Protein AF-A0A7S1CP92-F1 (afdb_monomer)

Structure (mmCIF, N/CA/C/O backbone):
data_AF-A0A7S1CP92-F1
#
_entry.id   AF-A0A7S1CP92-F1
#
loop_
_atom_site.group_PDB
_atom_site.id
_atom_site.type_symbol
_atom_site.label_atom_id
_atom_site.label_alt_id
_atom_site.label_comp_id
_atom_site.label_asym_id
_atom_site.label_entity_id
_atom_site.label_seq_id
_atom_site.pdbx_PDB_ins_code
_atom_site.Cartn_x
_atom_site.Cartn_y
_atom_site.Cartn_z
_atom_site.occupancy
_atom_site.B_iso_or_equiv
_atom_site.auth_seq_id
_atom_site.auth_comp_id
_atom_site.auth_asym_id
_atom_site.auth_atom_id
_atom_site.pdbx_PDB_model_num
ATOM 1 N N . ALA A 1 1 ? -11.539 12.201 -26.832 1.00 38.88 1 ALA A N 1
ATOM 2 C CA . ALA A 1 1 ? -12.057 11.119 -25.974 1.00 38.88 1 ALA A CA 1
ATOM 3 C C . ALA A 1 1 ? -11.410 11.239 -24.599 1.00 38.88 1 ALA A C 1
ATOM 5 O O . ALA A 1 1 ? -10.200 11.079 -24.499 1.00 38.88 1 ALA A O 1
ATOM 6 N N . PHE A 1 2 ? -12.178 11.586 -23.563 1.00 37.25 2 PHE A N 1
ATOM 7 C CA . PHE A 1 2 ? -11.724 11.434 -22.179 1.00 37.25 2 PHE A CA 1
ATOM 8 C C . PHE A 1 2 ? -11.772 9.938 -21.854 1.00 37.25 2 PHE A C 1
ATOM 10 O O . PHE A 1 2 ? -12.830 9.402 -21.538 1.00 37.25 2 PHE A O 1
ATOM 17 N N . TYR A 1 3 ? -10.645 9.243 -22.007 1.00 45.91 3 TYR A N 1
ATOM 18 C CA . TYR A 1 3 ? -10.488 7.898 -21.464 1.00 45.91 3 TYR A CA 1
ATOM 19 C C . TYR A 1 3 ? -10.480 8.035 -19.941 1.00 45.91 3 TYR A C 1
ATOM 21 O O . TYR A 1 3 ? -9.495 8.512 -19.376 1.00 45.91 3 TYR A O 1
ATOM 29 N N . GLY A 1 4 ? -11.596 7.690 -19.294 1.00 44.81 4 GLY A N 1
ATOM 30 C CA . GLY A 1 4 ? -11.691 7.608 -17.839 1.00 44.81 4 GLY A CA 1
ATOM 31 C C . GLY A 1 4 ? -10.529 6.771 -17.317 1.00 44.81 4 GLY A C 1
ATOM 32 O O . GLY A 1 4 ? -10.425 5.586 -17.624 1.00 44.81 4 GLY A O 1
ATOM 33 N N . GLY A 1 5 ? -9.591 7.422 -16.632 1.00 55.03 5 GLY A N 1
ATOM 34 C CA . GLY A 1 5 ? -8.370 6.785 -16.171 1.00 55.03 5 GLY A CA 1
ATOM 35 C C . GLY A 1 5 ? -8.708 5.767 -15.093 1.00 55.03 5 GLY A C 1
ATOM 36 O O . GLY A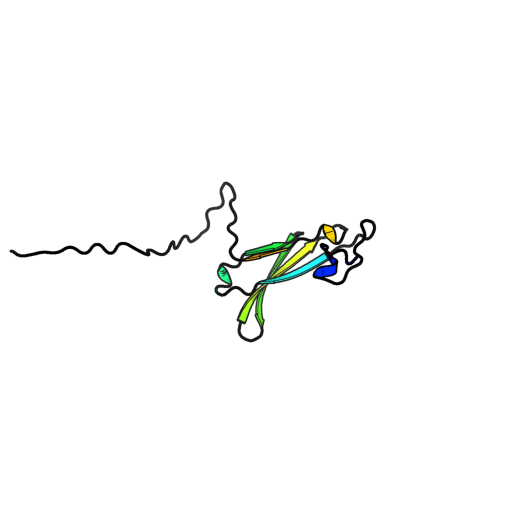 1 5 ? -9.017 6.145 -13.973 1.00 55.03 5 GLY A O 1
ATOM 37 N N . CYS A 1 6 ? -8.635 4.484 -15.420 1.00 63.34 6 CYS A N 1
ATOM 38 C CA . CYS A 1 6 ? -8.456 3.429 -14.434 1.00 63.34 6 CYS A CA 1
ATOM 39 C C . CYS A 1 6 ? -6.977 3.048 -14.484 1.00 63.34 6 CYS A C 1
ATOM 41 O O . CYS A 1 6 ? -6.476 2.661 -15.537 1.00 63.34 6 CYS A O 1
ATOM 43 N N . GLY A 1 7 ? -6.255 3.241 -13.383 1.00 82.69 7 GLY A N 1
ATOM 44 C CA . GLY A 1 7 ? -4.819 2.977 -13.326 1.00 82.69 7 GLY A CA 1
ATOM 45 C C . GLY A 1 7 ? -4.154 3.621 -12.112 1.00 82.69 7 GLY A C 1
ATOM 46 O O . GLY A 1 7 ? -4.746 4.507 -11.488 1.00 82.69 7 GLY A O 1
ATOM 47 N N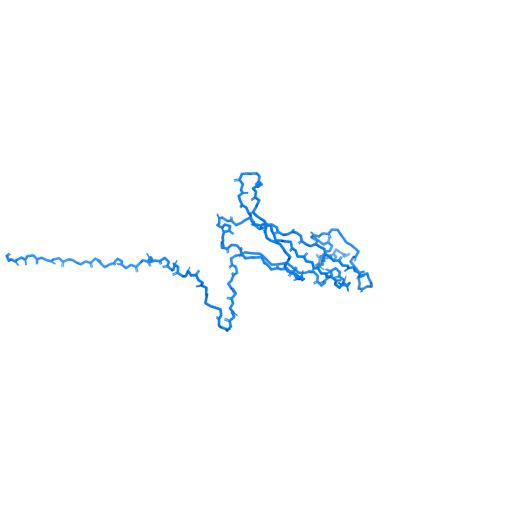 . PRO A 1 8 ? -2.932 3.203 -11.762 1.00 88.81 8 PRO A N 1
ATOM 48 C CA . PRO A 1 8 ? -2.215 3.675 -10.575 1.00 88.81 8 PRO A CA 1
ATOM 49 C C . PRO A 1 8 ? -2.084 5.203 -10.514 1.00 88.81 8 PRO A C 1
ATOM 51 O O . PRO A 1 8 ? -2.296 5.802 -9.459 1.00 88.81 8 PRO A O 1
ATOM 54 N N . ARG A 1 9 ? -1.904 5.856 -11.673 1.00 90.69 9 ARG A N 1
ATOM 55 C CA . ARG A 1 9 ? -1.802 7.324 -11.786 1.00 90.69 9 ARG A CA 1
ATOM 56 C C . ARG A 1 9 ? -3.014 8.106 -11.272 1.00 90.69 9 ARG A C 1
ATOM 58 O O . ARG A 1 9 ? -2.945 9.323 -11.142 1.00 90.69 9 ARG A O 1
ATOM 65 N N . THR A 1 10 ? -4.143 7.436 -11.050 1.00 90.50 10 THR A N 1
ATOM 66 C CA . THR A 1 10 ? -5.380 8.075 -10.570 1.00 90.50 10 THR A CA 1
ATOM 67 C C . THR A 1 10 ? -5.414 8.254 -9.060 1.00 90.50 10 THR A C 1
ATOM 69 O O . THR A 1 10 ? -6.188 9.072 -8.571 1.00 90.50 10 THR A O 1
ATOM 72 N N . TRP A 1 11 ? -4.570 7.525 -8.328 1.00 89.50 11 TRP A N 1
ATOM 73 C CA . TRP A 1 11 ? -4.553 7.545 -6.867 1.00 89.50 11 TRP A CA 1
ATOM 74 C C . TRP A 1 11 ? -3.154 7.741 -6.266 1.00 89.50 11 TRP A C 1
ATOM 76 O O . TRP A 1 11 ? -3.057 8.019 -5.072 1.00 89.50 11 TRP A O 1
ATOM 86 N N . PHE A 1 12 ? -2.085 7.707 -7.073 1.00 90.81 12 PHE A N 1
ATOM 87 C CA . PHE A 1 12 ? -0.778 8.266 -6.712 1.00 90.81 12 PHE A CA 1
ATOM 88 C C . PHE A 1 12 ? 0.021 8.726 -7.949 1.00 90.81 12 PHE A C 1
ATOM 90 O O . PHE A 1 12 ? -0.108 8.132 -9.019 1.00 90.81 12 PHE A O 1
ATOM 97 N N . PRO A 1 13 ? 0.861 9.773 -7.847 1.00 91.75 13 PRO A N 1
ATOM 98 C CA . PRO A 1 13 ? 1.729 10.188 -8.948 1.00 91.75 13 PRO A CA 1
ATOM 99 C C . PRO A 1 13 ? 2.784 9.119 -9.260 1.00 91.75 13 PRO A C 1
ATOM 101 O O . PRO A 1 13 ? 3.570 8.748 -8.388 1.00 91.75 13 PRO A O 1
ATOM 104 N N . CYS A 1 14 ? 2.833 8.637 -10.503 1.00 92.31 14 CYS A N 1
ATOM 105 C CA . CYS A 1 14 ? 3.805 7.630 -10.932 1.00 92.31 14 CYS A CA 1
ATOM 106 C C . CYS A 1 14 ? 4.034 7.631 -12.449 1.00 92.31 14 CYS A C 1
ATOM 108 O O . CYS A 1 14 ? 3.221 8.144 -13.221 1.00 92.31 14 CYS A O 1
ATOM 110 N N . VAL A 1 15 ? 5.114 6.975 -12.884 1.00 92.31 15 VAL A N 1
ATOM 111 C CA . VAL A 1 15 ? 5.331 6.629 -14.297 1.00 92.31 15 VAL A CA 1
ATOM 112 C C . VAL A 1 15 ? 4.513 5.378 -14.626 1.00 92.31 15 VAL A C 1
ATOM 114 O O . VAL A 1 15 ? 4.953 4.250 -14.422 1.00 92.31 15 VAL A O 1
ATOM 117 N N . ASP A 1 16 ? 3.292 5.589 -15.112 1.00 89.50 16 ASP A N 1
ATOM 118 C CA . ASP A 1 16 ? 2.323 4.530 -15.413 1.00 89.50 16 ASP A CA 1
ATOM 119 C C . ASP A 1 16 ? 2.546 3.937 -16.814 1.00 89.50 16 ASP A C 1
ATOM 121 O O . ASP A 1 16 ? 1.842 4.246 -17.777 1.00 89.50 16 ASP A O 1
ATOM 125 N N . THR A 1 17 ? 3.602 3.132 -16.940 1.00 89.06 17 THR A N 1
ATOM 126 C CA . THR A 1 17 ? 3.937 2.394 -18.166 1.00 89.06 17 THR A CA 1
ATOM 127 C C . THR A 1 17 ? 4.303 0.951 -17.823 1.00 89.06 17 THR A C 1
ATOM 129 O O . THR A 1 17 ? 4.781 0.672 -16.726 1.00 89.06 17 THR A O 1
ATOM 132 N N . LEU A 1 18 ? 4.137 0.021 -18.769 1.00 88.50 18 LEU A N 1
ATOM 133 C CA . LEU A 1 18 ? 4.504 -1.388 -18.554 1.00 88.50 18 LEU A CA 1
ATOM 134 C C . LEU A 1 18 ? 6.027 -1.607 -18.421 1.00 88.50 18 LEU A C 1
ATOM 136 O O . LEU A 1 18 ? 6.457 -2.615 -17.855 1.00 88.50 18 LEU A O 1
ATOM 140 N N . ALA A 1 19 ? 6.831 -0.683 -18.959 1.00 92.56 19 ALA A N 1
ATOM 141 C CA . ALA A 1 19 ? 8.291 -0.763 -18.981 1.00 92.56 19 ALA A CA 1
ATOM 142 C C . ALA A 1 19 ? 8.941 -0.204 -17.706 1.00 92.56 19 ALA A C 1
ATOM 144 O O . ALA A 1 19 ? 9.977 -0.710 -17.279 1.00 92.56 19 ALA A O 1
ATOM 145 N N . ALA A 1 20 ? 8.337 0.813 -17.086 1.00 93.12 20 ALA A N 1
ATOM 146 C CA . ALA A 1 20 ? 8.841 1.377 -15.841 1.00 93.12 20 ALA A CA 1
ATOM 147 C C . ALA A 1 20 ? 8.630 0.385 -14.689 1.00 93.12 20 ALA A C 1
ATOM 149 O O . ALA A 1 20 ? 7.500 0.001 -14.381 1.00 93.12 20 ALA A O 1
ATOM 150 N N . ARG A 1 21 ? 9.730 -0.031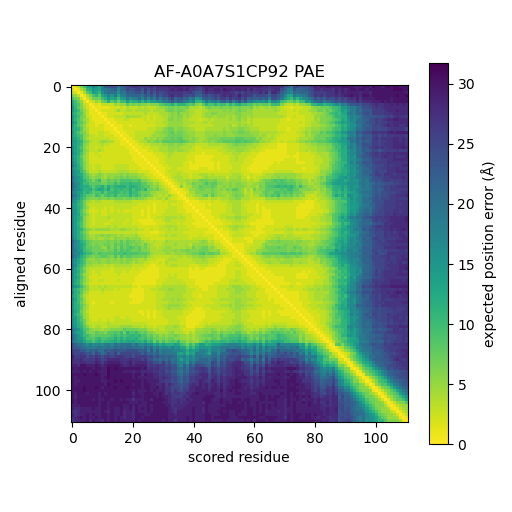 -14.053 1.00 96.94 21 ARG A N 1
ATOM 151 C CA . ARG A 1 21 ? 9.717 -0.912 -12.883 1.00 96.94 21 ARG A CA 1
ATOM 152 C C . ARG A 1 21 ? 10.564 -0.316 -11.771 1.00 96.94 21 ARG A C 1
ATOM 154 O O . ARG A 1 21 ? 11.685 0.117 -12.023 1.00 96.94 21 ARG A O 1
ATOM 161 N N . CYS A 1 22 ? 10.046 -0.328 -10.554 1.00 96.38 22 CYS A N 1
ATOM 162 C CA . CYS A 1 22 ? 10.766 0.097 -9.362 1.00 96.38 22 CYS A CA 1
ATOM 163 C C . CYS A 1 22 ? 10.292 -0.695 -8.144 1.00 96.38 22 CYS A C 1
ATOM 165 O O . CYS A 1 22 ? 9.296 -1.417 -8.192 1.00 96.38 22 CYS A O 1
ATOM 167 N N . THR A 1 23 ? 11.045 -0.594 -7.059 1.00 97.56 23 THR A N 1
ATOM 168 C CA . THR A 1 23 ? 10.588 -1.047 -5.749 1.00 97.56 23 THR A CA 1
ATOM 169 C C . THR A 1 23 ? 9.613 -0.024 -5.172 1.00 97.56 23 THR A C 1
ATOM 171 O O . THR A 1 23 ? 9.590 1.140 -5.589 1.00 97.56 23 THR A O 1
ATOM 174 N N . PHE A 1 24 ? 8.787 -0.457 -4.224 1.00 97.31 24 PHE A N 1
ATOM 175 C CA . PHE A 1 24 ? 7.823 0.414 -3.557 1.00 97.31 24 PHE A CA 1
ATOM 176 C C . PHE A 1 24 ? 7.894 0.219 -2.052 1.00 97.31 24 PHE A C 1
ATOM 178 O O . PHE A 1 24 ? 8.015 -0.903 -1.565 1.00 97.31 24 PHE A O 1
ATOM 185 N N . GLN A 1 25 ? 7.746 1.322 -1.331 1.00 97.62 25 GLN A N 1
ATOM 186 C CA . GLN A 1 25 ? 7.455 1.318 0.091 1.00 97.62 25 GLN A CA 1
ATOM 187 C C . GLN A 1 25 ? 6.078 1.948 0.275 1.00 97.62 25 GLN A C 1
ATOM 189 O O . GLN A 1 25 ? 5.843 3.081 -0.152 1.00 97.62 25 GLN A O 1
ATOM 194 N N . LEU A 1 26 ? 5.153 1.193 0.858 1.00 97.00 26 LEU A N 1
ATOM 195 C CA . LEU A 1 26 ? 3.764 1.596 1.032 1.00 97.00 26 LEU A CA 1
ATOM 196 C C . LEU A 1 26 ? 3.503 1.824 2.515 1.00 97.00 26 LEU A C 1
ATOM 198 O O . LEU A 1 26 ? 3.634 0.904 3.312 1.00 97.00 26 LEU A O 1
ATOM 202 N N . SER A 1 27 ? 3.079 3.029 2.881 1.00 96.12 27 SER A N 1
ATOM 203 C CA . SER A 1 27 ? 2.597 3.328 4.230 1.00 96.12 27 SER A CA 1
ATOM 204 C C . SER A 1 27 ? 1.099 3.574 4.175 1.00 96.12 27 SER A C 1
ATOM 206 O O . SER A 1 27 ? 0.646 4.567 3.604 1.00 96.12 27 SER A O 1
ATOM 208 N N . VAL A 1 28 ? 0.322 2.667 4.764 1.00 94.12 28 VAL A N 1
ATOM 209 C CA . VAL A 1 28 ? -1.141 2.680 4.679 1.00 94.12 28 VAL A CA 1
ATOM 210 C C . VAL A 1 28 ? -1.746 2.866 6.065 1.00 94.12 28 VAL A C 1
ATOM 212 O O . VAL A 1 28 ? -1.617 2.008 6.938 1.00 94.12 28 VAL A O 1
ATOM 215 N N . SER A 1 29 ? -2.445 3.985 6.252 1.00 92.00 29 SER A N 1
ATOM 216 C CA . SER A 1 29 ? -3.230 4.271 7.456 1.00 92.00 29 SER A CA 1
ATOM 217 C C . SER A 1 29 ? -4.716 4.178 7.140 1.00 92.00 29 SER A C 1
ATOM 219 O O . SER A 1 29 ? -5.231 4.948 6.328 1.00 92.00 29 SER A O 1
ATOM 221 N N . ALA A 1 30 ? -5.417 3.263 7.805 1.00 87.12 30 ALA A N 1
ATOM 222 C CA . ALA A 1 30 ? -6.860 3.115 7.664 1.00 87.12 30 ALA A CA 1
ATOM 223 C C . ALA A 1 30 ? -7.579 3.670 8.902 1.00 87.12 30 ALA A C 1
ATOM 225 O O . ALA A 1 30 ? -7.336 3.238 10.029 1.00 87.12 30 ALA A O 1
ATOM 226 N N . TYR A 1 31 ? -8.466 4.644 8.684 1.00 83.88 31 TYR A N 1
ATOM 227 C CA . TYR A 1 31 ? -9.246 5.292 9.738 1.00 83.88 31 TYR A CA 1
ATOM 228 C C . TYR A 1 31 ? -10.653 4.690 9.768 1.00 83.88 31 TYR A C 1
ATOM 230 O O . TYR A 1 31 ? -11.567 5.188 9.111 1.00 83.88 31 TYR A O 1
ATOM 238 N N . CYS A 1 32 ? -10.812 3.602 10.514 1.00 77.19 32 CYS A N 1
ATOM 239 C CA . CYS A 1 32 ? -12.114 3.004 10.799 1.00 77.19 32 CYS A CA 1
ATOM 240 C C . CYS A 1 32 ? -12.728 3.619 12.073 1.00 77.19 32 CYS A C 1
ATOM 242 O O . CYS A 1 32 ? -12.007 4.151 12.917 1.00 77.19 32 CYS A O 1
ATOM 244 N N . SER A 1 33 ? -14.057 3.543 12.224 1.00 79.69 33 SER A N 1
ATOM 245 C CA . SER A 1 33 ? -14.744 3.915 13.475 1.00 79.69 33 SER A CA 1
ATOM 246 C C . SER A 1 33 ? -14.232 3.097 14.660 1.00 79.69 33 SER A C 1
ATOM 248 O O . SER A 1 33 ? -14.047 3.638 15.745 1.00 79.69 33 SER A O 1
ATOM 250 N N . ASP A 1 34 ? -13.946 1.821 14.409 1.00 80.69 34 ASP A N 1
ATOM 251 C CA . ASP A 1 34 ? -13.238 0.939 15.320 1.00 80.69 34 ASP A CA 1
ATOM 252 C C . ASP A 1 34 ? -11.940 0.459 14.656 1.00 80.69 34 ASP A C 1
ATOM 254 O O . ASP A 1 34 ? -11.936 -0.393 13.761 1.00 80.69 34 ASP A O 1
ATOM 258 N N . TYR A 1 35 ? -10.830 1.103 15.021 1.00 76.25 35 TYR A N 1
ATOM 259 C CA . TYR A 1 35 ? -9.543 0.908 14.355 1.00 76.25 35 TYR A CA 1
ATOM 260 C C . TYR A 1 35 ? -8.950 -0.487 14.609 1.00 76.25 35 TYR A C 1
ATOM 262 O O . TYR A 1 35 ? -8.107 -0.927 13.828 1.00 76.25 35 TYR A O 1
ATOM 270 N N . GLU A 1 36 ? -9.392 -1.200 15.653 1.00 78.06 36 GLU A N 1
ATOM 271 C CA . GLU A 1 36 ? -8.915 -2.553 15.969 1.00 78.06 36 GLU A CA 1
ATOM 272 C C . GLU A 1 36 ? -9.446 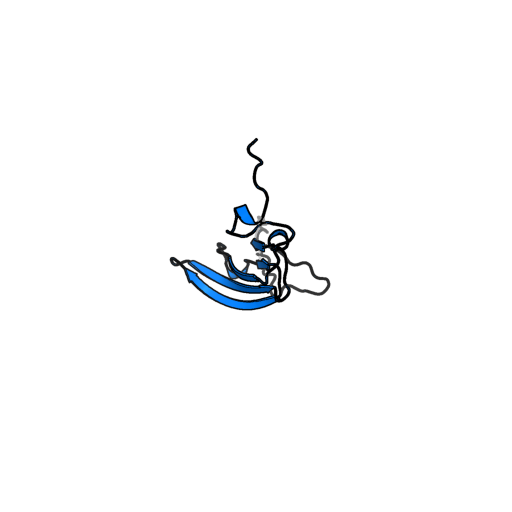-3.607 14.993 1.00 78.06 36 GLU A C 1
ATOM 274 O O . GLU A 1 36 ? -8.781 -4.613 14.747 1.00 78.06 36 GLU A O 1
ATOM 279 N N . TYR A 1 37 ? -10.610 -3.356 14.389 1.00 79.25 37 TYR A N 1
ATOM 280 C CA . TYR A 1 37 ? -11.239 -4.258 13.418 1.00 79.25 37 TYR A CA 1
ATOM 281 C C . TYR A 1 37 ? -10.955 -3.867 11.963 1.00 79.25 37 TYR A C 1
ATOM 283 O O . TYR A 1 37 ? -11.454 -4.505 11.033 1.00 79.25 37 TYR A O 1
ATOM 291 N N . CYS A 1 38 ? -10.148 -2.828 11.759 1.00 85.25 38 CYS A N 1
ATOM 292 C CA . CYS A 1 38 ? -9.719 -2.373 10.447 1.00 85.25 38 CYS A CA 1
ATOM 293 C C . CYS A 1 38 ? -8.563 -3.260 9.966 1.00 85.25 38 CYS A C 1
ATOM 295 O O . CYS A 1 38 ? -7.460 -3.211 10.506 1.00 85.25 38 CYS A O 1
ATOM 297 N N . THR A 1 39 ? -8.810 -4.077 8.947 1.00 88.81 39 THR A N 1
ATOM 298 C CA . THR A 1 39 ? -7.772 -4.883 8.299 1.00 88.81 39 THR A CA 1
ATOM 299 C C . THR A 1 39 ? -7.204 -4.111 7.120 1.00 88.81 39 THR A C 1
ATOM 301 O O . THR A 1 39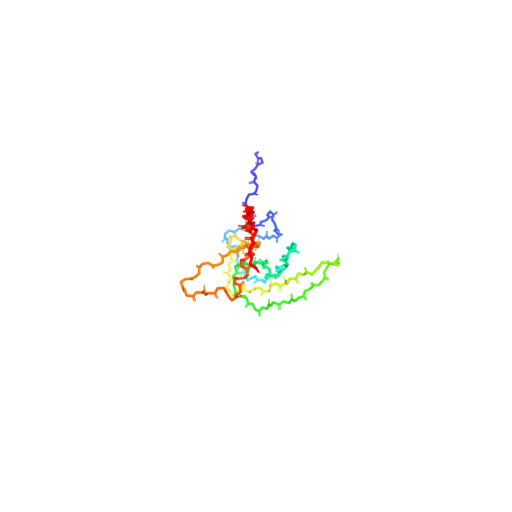 ? -7.961 -3.530 6.341 1.00 88.81 39 THR A O 1
ATOM 304 N N . VAL A 1 40 ? -5.879 -4.126 6.980 1.00 92.12 40 VAL A N 1
ATOM 305 C CA . VAL A 1 40 ? -5.157 -3.541 5.849 1.00 92.12 40 VAL A CA 1
ATOM 306 C C . VAL A 1 40 ? -4.336 -4.632 5.176 1.00 92.12 40 VAL A C 1
ATOM 308 O O . VAL A 1 40 ? -3.591 -5.349 5.838 1.00 92.12 40 VAL A O 1
ATOM 311 N N . ALA A 1 41 ? -4.466 -4.737 3.860 1.00 92.94 41 ALA A N 1
ATOM 312 C CA . ALA A 1 41 ? -3.645 -5.582 3.009 1.00 92.94 41 ALA A CA 1
ATOM 313 C C . ALA A 1 41 ? -3.107 -4.736 1.854 1.00 92.94 41 ALA A C 1
ATOM 315 O O . ALA A 1 41 ? -3.832 -3.922 1.282 1.00 92.9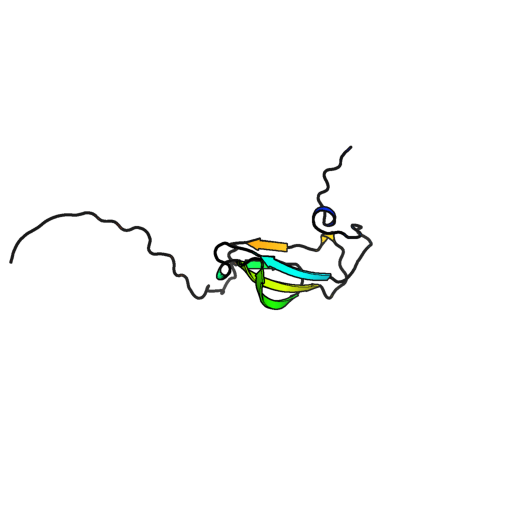4 41 ALA A O 1
ATOM 316 N N . ALA A 1 42 ? -1.843 -4.923 1.504 1.00 95.69 42 ALA A N 1
ATOM 317 C CA . ALA A 1 42 ? -1.224 -4.255 0.371 1.00 95.69 42 ALA A CA 1
ATOM 318 C C . ALA A 1 42 ? -0.232 -5.195 -0.316 1.00 95.69 42 ALA A C 1
ATOM 320 O O . ALA A 1 42 ? 0.161 -6.211 0.258 1.00 95.69 42 ALA A O 1
ATOM 321 N N . SER A 1 43 ? 0.159 -4.863 -1.546 1.00 96.44 43 SER A N 1
ATOM 322 C CA . SER A 1 43 ? 1.244 -5.560 -2.238 1.00 96.44 43 SER A CA 1
ATOM 323 C C . SER A 1 43 ? 2.554 -5.452 -1.446 1.00 96.44 43 SER A C 1
ATOM 325 O O . SER A 1 43 ? 2.933 -4.359 -1.025 1.00 96.44 43 SER A O 1
ATOM 327 N N . GLY A 1 44 ? 3.274 -6.568 -1.324 1.00 96.75 44 GLY A N 1
ATOM 328 C CA . GLY A 1 44 ? 4.565 -6.642 -0.637 1.00 96.75 44 GLY A CA 1
ATOM 329 C C . GLY A 1 44 ? 4.484 -7.267 0.752 1.00 96.75 44 GLY A C 1
ATOM 330 O O . GLY A 1 44 ? 3.435 -7.751 1.179 1.00 96.75 44 GLY A O 1
ATOM 331 N N . ASP A 1 45 ? 5.617 -7.250 1.444 1.00 97.19 45 ASP A N 1
ATOM 332 C CA . ASP A 1 45 ? 5.762 -7.822 2.778 1.00 97.19 45 ASP A CA 1
ATOM 333 C C . ASP A 1 45 ? 5.463 -6.768 3.842 1.00 97.19 45 ASP A C 1
ATOM 335 O O . ASP A 1 45 ? 5.914 -5.627 3.743 1.00 97.19 45 ASP A O 1
ATOM 339 N N . LEU A 1 46 ? 4.695 -7.143 4.867 1.00 96.69 46 LEU 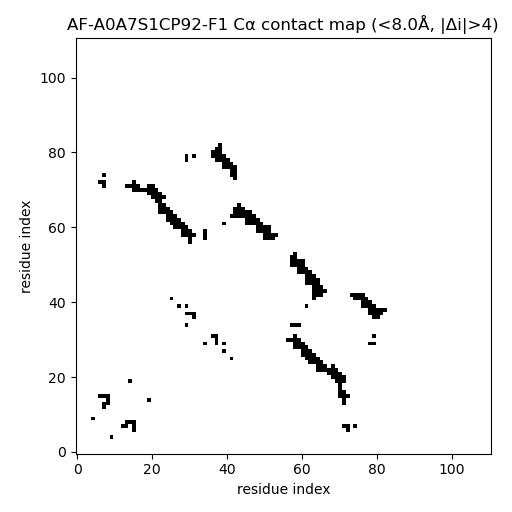A N 1
ATOM 340 C CA . LEU A 1 46 ? 4.436 -6.281 6.018 1.00 96.69 46 LEU A CA 1
ATOM 341 C C . LEU A 1 46 ? 5.690 -6.215 6.895 1.00 96.69 46 LEU A C 1
ATOM 343 O O . LEU A 1 46 ? 6.062 -7.209 7.515 1.00 96.69 46 LEU A O 1
ATOM 347 N N . GLU A 1 47 ? 6.295 -5.037 7.005 1.00 97.38 47 GLU A N 1
ATOM 348 C CA . GLU A 1 47 ? 7.484 -4.844 7.841 1.00 97.38 47 GLU A CA 1
ATOM 349 C C . GLU A 1 47 ? 7.135 -4.327 9.233 1.00 97.38 47 GLU A C 1
ATOM 351 O O . GLU A 1 47 ? 7.767 -4.697 10.225 1.00 97.38 47 GLU A O 1
ATOM 356 N N . ARG A 1 48 ? 6.148 -3.427 9.323 1.00 95.00 48 ARG A N 1
ATOM 357 C CA . ARG A 1 48 ? 5.867 -2.720 10.574 1.00 95.00 48 ARG A CA 1
ATOM 358 C C . ARG A 1 48 ? 4.413 -2.289 10.690 1.00 95.00 48 ARG A C 1
ATOM 360 O O . ARG A 1 48 ? 3.811 -1.817 9.732 1.00 95.00 48 ARG A O 1
ATOM 367 N N . VAL A 1 49 ? 3.887 -2.366 11.911 1.00 94.31 49 VAL A N 1
ATOM 368 C CA . VAL A 1 49 ? 2.605 -1.766 12.297 1.00 94.31 49 VAL A CA 1
ATOM 369 C C . VAL A 1 49 ? 2.856 -0.776 13.429 1.00 94.31 49 VAL A C 1
ATOM 371 O O . VAL A 1 49 ? 3.462 -1.130 14.439 1.00 94.31 49 VAL A O 1
ATOM 374 N N . VAL A 1 50 ? 2.414 0.468 13.256 1.00 93.81 50 VAL A N 1
ATOM 375 C CA . VAL A 1 50 ? 2.592 1.555 14.230 1.00 93.81 50 VAL A CA 1
ATOM 376 C C . VAL A 1 50 ? 1.234 2.148 14.571 1.00 93.81 50 VAL A C 1
ATOM 378 O O . VAL A 1 50 ? 0.453 2.464 13.675 1.00 93.81 50 VAL A O 1
ATOM 381 N N . GLU A 1 51 ? 0.943 2.334 15.858 1.00 91.69 51 GLU A N 1
ATOM 382 C CA . GLU A 1 51 ? -0.210 3.141 16.257 1.00 91.69 51 GLU A CA 1
ATOM 383 C C . GLU A 1 51 ? 0.096 4.626 16.051 1.00 91.69 51 GLU A C 1
ATOM 385 O O . GLU A 1 51 ? 1.115 5.140 16.510 1.00 91.69 51 GLU A O 1
ATOM 390 N N . GLU A 1 52 ? -0.802 5.329 15.372 1.00 91.50 52 GLU A N 1
ATOM 391 C CA . GLU A 1 52 ? -0.709 6.767 15.165 1.00 91.50 52 GLU A CA 1
ATOM 392 C C . GLU A 1 52 ? -2.000 7.461 15.591 1.00 91.50 52 GLU A C 1
ATOM 394 O O . GLU A 1 52 ? -3.092 6.892 15.574 1.00 91.50 52 GLU A O 1
ATOM 399 N N . THR A 1 53 ? -1.878 8.730 15.969 1.00 89.69 53 THR A N 1
ATOM 400 C CA . THR A 1 53 ? -3.030 9.598 16.204 1.00 89.69 53 THR A CA 1
ATOM 401 C C . THR A 1 53 ? -2.912 10.801 15.291 1.00 89.69 53 THR A C 1
ATOM 403 O O . THR A 1 53 ? -1.970 11.585 15.401 1.00 89.69 53 THR A O 1
ATOM 406 N N . ARG A 1 54 ? -3.876 10.966 14.384 1.00 84.25 54 ARG A N 1
ATOM 407 C CA . ARG A 1 54 ? -3.902 12.078 13.432 1.00 84.25 54 ARG A CA 1
ATOM 408 C C . ARG A 1 54 ? -5.228 12.809 13.550 1.00 84.25 54 ARG A C 1
ATOM 410 O O . ARG A 1 54 ? -6.289 12.206 13.420 1.00 84.25 54 ARG A O 1
ATOM 417 N N . ARG A 1 55 ? -5.172 14.121 13.806 1.00 86.25 55 ARG A N 1
ATOM 418 C CA . ARG A 1 55 ? -6.365 14.976 13.994 1.00 86.25 55 ARG A CA 1
ATOM 419 C C . ARG A 1 55 ? -7.342 14.411 15.044 1.00 86.25 55 ARG A C 1
ATOM 421 O O . ARG A 1 55 ? -8.548 14.397 14.829 1.00 86.25 55 ARG A O 1
ATOM 428 N N . GLY A 1 56 ? -6.806 13.886 16.149 1.00 85.88 56 GLY A N 1
ATOM 429 C CA . GLY A 1 56 ? -7.594 13.304 17.243 1.00 85.88 56 GLY A CA 1
ATOM 430 C C . GLY A 1 56 ? -8.206 11.928 16.955 1.00 85.88 56 GLY A C 1
ATOM 431 O O . GLY A 1 56 ? -8.917 11.402 17.804 1.00 85.88 56 GLY A O 1
ATOM 432 N N . ARG A 1 57 ? -7.937 11.320 15.791 1.00 85.94 57 ARG A N 1
ATOM 433 C CA . ARG A 1 57 ? -8.375 9.957 15.463 1.00 85.94 57 ARG A CA 1
ATOM 434 C C . ARG A 1 57 ? -7.201 8.992 15.552 1.00 85.94 57 ARG A C 1
ATOM 436 O O . ARG A 1 57 ? -6.156 9.243 14.949 1.00 85.94 57 ARG A O 1
ATOM 443 N N . ARG A 1 58 ? -7.388 7.899 16.291 1.00 88.69 58 ARG A N 1
ATOM 444 C CA . ARG A 1 58 ? -6.431 6.789 16.357 1.00 88.69 58 ARG A CA 1
ATOM 445 C C . ARG A 1 58 ? -6.536 5.945 15.090 1.00 88.69 58 ARG A C 1
ATOM 447 O O . ARG A 1 58 ? -7.634 5.719 14.586 1.00 88.69 58 ARG A O 1
ATOM 454 N N . ALA A 1 59 ? -5.398 5.496 14.587 1.00 90.50 59 ALA A N 1
ATOM 455 C CA . ALA A 1 59 ? -5.295 4.556 13.482 1.00 90.50 59 ALA A CA 1
ATOM 456 C C . ALA A 1 59 ? -4.039 3.697 13.644 1.00 90.50 59 ALA A C 1
ATOM 458 O O . ALA A 1 59 ? -3.150 4.006 14.438 1.00 90.50 59 ALA A O 1
ATOM 459 N N . ARG A 1 60 ? -3.956 2.623 12.861 1.00 91.19 60 ARG A N 1
ATOM 460 C CA . ARG A 1 60 ? -2.728 1.847 12.690 1.00 91.19 60 ARG A CA 1
ATOM 461 C C . ARG A 1 60 ? -2.168 2.114 11.302 1.00 91.19 60 ARG A C 1
ATOM 463 O O . ARG A 1 60 ? -2.853 1.877 10.303 1.00 91.19 60 ARG A O 1
ATOM 470 N N . ARG A 1 61 ? -0.931 2.596 11.245 1.00 93.44 61 ARG A N 1
ATOM 471 C CA . ARG A 1 61 ? -0.156 2.678 10.011 1.00 93.44 61 ARG A CA 1
ATOM 472 C C . ARG A 1 61 ? 0.546 1.349 9.783 1.00 93.44 61 ARG A C 1
ATOM 474 O O . ARG A 1 61 ? 1.239 0.860 10.672 1.00 93.44 61 ARG A O 1
ATOM 481 N N . HIS A 1 62 ? 0.359 0.789 8.600 1.00 95.31 62 HIS A N 1
ATOM 482 C CA . HIS A 1 62 ? 0.974 -0.454 8.161 1.00 95.31 62 HIS A CA 1
ATOM 483 C C . HIS A 1 62 ? 1.988 -0.111 7.074 1.00 95.31 62 HIS A C 1
ATOM 485 O O . HIS A 1 62 ? 1.620 0.482 6.058 1.00 95.31 62 HIS A O 1
ATOM 491 N N . ASP A 1 63 ? 3.251 -0.436 7.316 1.00 97.06 63 ASP A N 1
ATOM 492 C CA . ASP A 1 63 ? 4.346 -0.201 6.384 1.00 97.06 63 ASP A CA 1
ATOM 493 C C . ASP A 1 63 ? 4.664 -1.525 5.665 1.00 97.06 63 ASP A C 1
ATOM 495 O O . ASP A 1 63 ? 5.009 -2.518 6.313 1.00 97.06 63 ASP A O 1
ATOM 499 N N . PHE A 1 64 ? 4.525 -1.535 4.338 1.00 98.00 64 PHE A N 1
ATOM 500 C CA . PHE A 1 64 ? 4.811 -2.670 3.461 1.00 98.00 64 PHE A CA 1
ATOM 501 C C . PHE A 1 64 ? 5.958 -2.349 2.505 1.00 98.00 64 PHE A C 1
ATOM 503 O O . PHE A 1 64 ? 6.100 -1.203 2.062 1.00 98.00 64 PHE A O 1
ATOM 510 N N . VAL A 1 65 ? 6.727 -3.368 2.127 1.00 98.12 65 VAL A N 1
ATOM 511 C CA . VAL A 1 65 ? 7.822 -3.239 1.162 1.00 98.12 65 VAL A CA 1
ATOM 512 C C . VAL A 1 65 ? 7.659 -4.230 0.017 1.00 98.12 65 VAL A C 1
ATOM 514 O O . VAL A 1 65 ? 7.517 -5.435 0.210 1.00 98.12 65 VAL A O 1
ATOM 517 N N . ILE A 1 66 ? 7.722 -3.710 -1.208 1.00 97.62 66 ILE A N 1
ATOM 518 C CA . ILE A 1 66 ? 7.884 -4.498 -2.428 1.00 97.62 66 ILE A CA 1
ATOM 519 C C . ILE A 1 66 ? 9.366 -4.444 -2.802 1.00 97.62 66 ILE A C 1
ATOM 521 O O . ILE A 1 66 ? 9.813 -3.523 -3.491 1.00 97.62 66 ILE A O 1
ATOM 525 N N . GLY A 1 67 ? 10.134 -5.421 -2.312 1.00 96.38 67 GLY A N 1
ATOM 526 C CA . GLY A 1 67 ? 11.591 -5.475 -2.492 1.00 96.38 67 GLY A CA 1
ATOM 527 C C . GLY A 1 67 ? 12.046 -5.828 -3.914 1.00 96.38 67 GLY A C 1
ATOM 528 O O . GLY A 1 67 ? 13.199 -5.599 -4.268 1.00 96.38 67 GLY A O 1
ATOM 529 N N . ILE A 1 68 ? 11.143 -6.350 -4.747 1.00 97.06 68 ILE A N 1
ATOM 530 C CA . ILE A 1 68 ? 11.404 -6.663 -6.155 1.00 97.06 68 ILE A CA 1
ATOM 531 C C . ILE A 1 68 ? 10.876 -5.549 -7.072 1.00 97.06 68 ILE A C 1
ATOM 533 O O . ILE A 1 68 ? 9.782 -5.038 -6.833 1.00 97.06 68 ILE A O 1
ATOM 537 N N . PRO A 1 69 ? 11.599 -5.166 -8.143 1.00 97.56 69 PRO A N 1
ATOM 538 C CA . PRO A 1 69 ? 11.094 -4.176 -9.084 1.00 97.56 69 PRO A CA 1
ATOM 539 C C . PRO A 1 69 ? 9.812 -4.637 -9.786 1.00 97.56 69 PRO A C 1
ATOM 541 O O . PRO A 1 69 ? 9.820 -5.599 -10.560 1.00 97.56 69 PRO A O 1
ATOM 544 N N . VAL A 1 70 ? 8.725 -3.900 -9.572 1.00 96.56 70 VAL A N 1
ATOM 545 C CA . VAL A 1 70 ? 7.432 -4.101 -10.233 1.00 96.56 70 VAL A CA 1
ATOM 546 C C . VAL A 1 70 ? 6.985 -2.817 -10.914 1.00 96.56 70 VAL A C 1
ATOM 548 O O . VAL A 1 70 ? 7.502 -1.730 -10.677 1.00 96.56 70 VAL A O 1
ATOM 551 N N . ASN A 1 71 ? 6.023 -2.944 -11.808 1.00 95.69 71 ASN A N 1
ATOM 552 C CA . ASN A 1 71 ? 5.337 -1.808 -12.413 1.00 95.69 71 ASN A CA 1
ATOM 553 C C . ASN A 1 71 ? 4.245 -1.273 -11.472 1.00 95.69 71 ASN A C 1
ATOM 555 O O . ASN A 1 71 ? 3.725 -1.991 -10.618 1.00 95.69 71 ASN A O 1
ATOM 559 N N . ALA A 1 72 ? 3.863 -0.010 -11.664 1.00 94.50 72 ALA A N 1
ATOM 560 C CA . ALA A 1 72 ? 2.885 0.657 -10.805 1.00 94.50 72 ALA A CA 1
ATOM 561 C C . ALA A 1 72 ? 1.505 -0.030 -10.808 1.00 94.50 72 ALA A C 1
ATOM 563 O O . ALA A 1 72 ? 0.804 -0.000 -9.801 1.00 94.50 72 ALA A O 1
ATOM 564 N N . TYR A 1 73 ? 1.120 -0.692 -11.906 1.00 92.88 73 TYR A N 1
ATOM 565 C CA . TYR A 1 73 ? -0.166 -1.392 -11.998 1.00 92.88 73 TYR A CA 1
ATOM 566 C C . TYR A 1 73 ? -0.241 -2.655 -11.123 1.00 92.88 73 TYR A C 1
ATOM 568 O O . TYR A 1 73 ? -1.338 -3.144 -10.874 1.00 92.88 73 TYR A O 1
ATOM 576 N N . SER A 1 74 ? 0.897 -3.181 -10.653 1.00 93.75 74 SER A N 1
ATOM 577 C CA . SER A 1 74 ? 0.948 -4.328 -9.730 1.00 93.75 74 SER A CA 1
ATOM 578 C C . SER A 1 74 ? 0.796 -3.927 -8.256 1.00 93.75 74 SER A C 1
ATOM 580 O O . SER A 1 74 ? 0.767 -4.786 -7.369 1.00 93.75 74 SER A O 1
ATOM 582 N N . VAL A 1 75 ? 0.715 -2.627 -7.967 1.00 95.00 75 VAL A N 1
ATOM 583 C CA . VAL A 1 75 ? 0.490 -2.124 -6.612 1.00 95.00 75 VAL A CA 1
ATOM 584 C C . VAL A 1 75 ? -1.009 -2.140 -6.321 1.00 95.00 75 VAL A C 1
ATOM 586 O O . VAL A 1 75 ? -1.791 -1.460 -6.984 1.00 95.00 75 VAL A O 1
ATOM 589 N N . ALA A 1 76 ? -1.405 -2.903 -5.306 1.00 94.75 76 ALA A N 1
ATOM 590 C CA . ALA A 1 76 ? -2.775 -3.009 -4.832 1.00 94.75 76 ALA A CA 1
ATOM 591 C C . ALA A 1 76 ? -2.833 -2.730 -3.328 1.00 94.75 76 ALA A C 1
ATOM 593 O O . ALA A 1 76 ? -1.905 -3.053 -2.585 1.00 94.75 76 ALA A O 1
ATOM 594 N N . ILE A 1 77 ? -3.936 -2.129 -2.885 1.00 94.31 77 ILE A N 1
ATOM 595 C CA . ILE A 1 77 ? -4.216 -1.835 -1.478 1.00 94.31 77 ILE A CA 1
ATOM 596 C C . ILE A 1 77 ? -5.692 -2.136 -1.219 1.00 94.31 77 ILE A C 1
ATOM 598 O O . ILE A 1 77 ? -6.559 -1.741 -1.997 1.00 94.31 77 ILE A O 1
ATOM 602 N N . ALA A 1 78 ? -5.975 -2.809 -0.111 1.00 92.00 78 ALA A N 1
ATOM 603 C CA . ALA A 1 78 ? -7.312 -3.045 0.404 1.00 92.00 78 ALA A CA 1
ATOM 604 C C . ALA A 1 78 ? -7.341 -2.709 1.897 1.00 92.00 78 ALA A C 1
ATOM 606 O O . ALA A 1 78 ? -6.467 -3.118 2.660 1.00 92.00 78 ALA A O 1
ATOM 607 N N . ALA A 1 79 ? -8.357 -1.965 2.325 1.00 90.81 79 ALA A N 1
ATOM 608 C CA . ALA A 1 79 ? -8.536 -1.605 3.722 1.00 90.81 79 ALA A CA 1
ATOM 609 C C . ALA A 1 79 ? -10.019 -1.601 4.092 1.00 90.81 79 ALA A C 1
ATOM 611 O O . ALA A 1 79 ? -10.857 -1.161 3.305 1.00 90.81 79 ALA A O 1
ATOM 612 N N . GLY A 1 80 ? -10.342 -2.070 5.295 1.00 88.56 80 GLY A N 1
ATOM 613 C CA . GLY A 1 80 ? -11.700 -2.017 5.833 1.00 88.56 80 GLY A CA 1
ATOM 614 C C . GLY A 1 80 ? -12.002 -3.150 6.80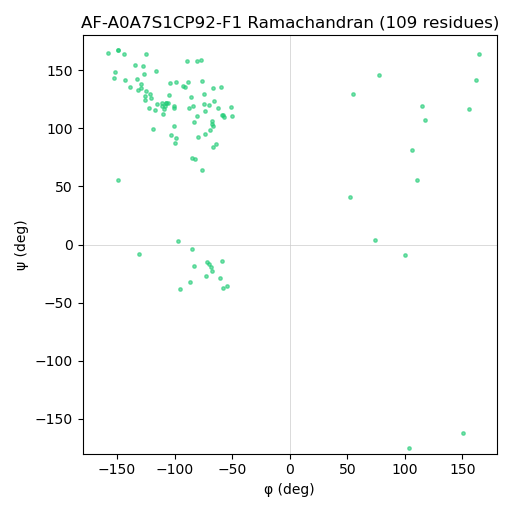5 1.00 88.56 80 GLY A C 1
ATOM 615 O O . GLY A 1 80 ? -11.102 -3.816 7.312 1.00 88.56 80 GLY A O 1
ATOM 616 N N . ALA A 1 81 ? -13.291 -3.389 7.044 1.00 84.62 81 ALA A N 1
ATOM 617 C CA . ALA A 1 81 ? -13.778 -4.513 7.844 1.00 84.62 81 ALA A CA 1
ATOM 618 C C . ALA A 1 81 ? -13.710 -5.826 7.039 1.00 84.62 81 ALA A C 1
ATOM 620 O O . ALA A 1 81 ? -14.727 -6.424 6.692 1.00 84.62 81 ALA A O 1
ATOM 621 N N . LEU A 1 82 ? -12.494 -6.241 6.683 1.00 79.88 82 LEU A N 1
ATOM 622 C CA . LEU A 1 82 ? -12.239 -7.467 5.933 1.00 79.88 82 LEU A CA 1
ATOM 623 C C . LEU A 1 82 ? -12.081 -8.638 6.904 1.00 79.88 82 LEU A C 1
ATOM 625 O O . LEU A 1 82 ? -11.449 -8.511 7.952 1.00 79.88 82 LEU A O 1
ATOM 629 N N . GLN A 1 83 ? -12.639 -9.793 6.547 1.00 76.94 83 GLN A N 1
ATOM 630 C CA . GLN A 1 83 ? -12.463 -11.024 7.308 1.00 76.94 83 GLN A CA 1
ATOM 631 C C . GLN A 1 83 ? -11.585 -11.985 6.516 1.00 76.94 83 GLN A C 1
ATOM 633 O O . GLN A 1 83 ? -11.959 -12.451 5.439 1.00 76.94 83 GLN A O 1
ATOM 638 N N . LEU A 1 84 ? -10.421 -12.302 7.070 1.00 71.25 84 LEU A N 1
ATOM 639 C CA . LEU A 1 84 ? -9.535 -13.309 6.508 1.00 71.25 84 LEU A CA 1
ATOM 640 C C . LEU A 1 84 ? -10.112 -14.698 6.794 1.00 71.25 84 LEU A C 1
ATOM 642 O O . LEU A 1 84 ? -10.319 -15.075 7.949 1.00 71.25 84 LEU A O 1
ATOM 646 N N . ARG A 1 85 ? -10.384 -15.463 5.735 1.00 74.44 85 ARG A N 1
ATOM 647 C CA . ARG A 1 85 ? -10.767 -16.874 5.830 1.00 74.44 85 ARG A CA 1
ATOM 648 C C . ARG A 1 85 ? -9.563 -17.724 5.446 1.00 74.44 85 ARG A C 1
ATOM 650 O O . ARG A 1 85 ? -9.354 -17.987 4.269 1.00 74.44 85 ARG A O 1
ATOM 657 N N . TYR A 1 86 ? -8.783 -18.153 6.433 1.00 66.31 86 TYR A N 1
ATOM 658 C CA . TYR A 1 86 ? -7.762 -19.180 6.220 1.00 66.31 86 TYR A CA 1
ATOM 659 C C . TYR A 1 86 ? -8.243 -20.516 6.792 1.00 66.31 86 TYR A C 1
ATOM 661 O O . TYR A 1 86 ? -8.775 -20.531 7.908 1.00 66.31 86 TYR A O 1
ATOM 669 N N . PRO A 1 87 ? -8.018 -21.648 6.101 1.00 55.28 87 PRO A N 1
ATOM 670 C CA . PRO A 1 87 ? -8.139 -22.960 6.724 1.00 55.28 87 PRO A CA 1
ATOM 671 C C . PRO A 1 87 ? -7.181 -23.028 7.925 1.00 55.28 87 PRO A C 1
ATOM 673 O O . PRO A 1 87 ? -5.968 -22.982 7.755 1.00 55.28 87 PRO A O 1
ATOM 676 N N . GLY A 1 88 ? -7.725 -23.071 9.145 1.00 59.06 88 GLY A N 1
ATOM 677 C CA . GLY A 1 88 ? -6.945 -23.154 10.390 1.00 59.06 88 GLY A CA 1
ATOM 678 C C . GLY A 1 88 ? -6.738 -21.841 11.159 1.00 59.06 88 GLY A C 1
ATOM 679 O O . GLY A 1 88 ? -6.310 -21.892 12.310 1.00 59.06 88 GLY A O 1
ATOM 680 N N . TYR A 1 89 ? -7.100 -20.676 10.610 1.00 52.50 89 TYR A N 1
ATOM 681 C CA . TYR A 1 89 ? -7.093 -19.423 11.380 1.00 52.50 89 TYR A CA 1
ATOM 682 C C . TYR A 1 89 ? -8.389 -19.299 12.188 1.00 52.50 89 TYR A C 1
ATOM 684 O O . TYR A 1 89 ? -9.453 -19.006 11.642 1.00 52.50 89 TYR A O 1
ATOM 692 N N . ARG A 1 90 ? -8.312 -19.522 13.504 1.00 50.59 90 ARG A N 1
ATOM 693 C CA . ARG A 1 90 ? -9.375 -19.121 14.435 1.00 50.59 90 ARG A CA 1
ATOM 694 C C . ARG A 1 90 ? -9.111 -17.686 14.861 1.00 50.59 90 ARG A C 1
ATOM 696 O O . ARG A 1 90 ? -8.093 -17.404 15.488 1.00 50.59 90 ARG A O 1
ATOM 703 N N . ARG A 1 91 ? -10.040 -16.787 14.536 1.00 51.41 91 ARG A N 1
ATOM 704 C CA . ARG A 1 91 ? -10.041 -15.426 15.070 1.00 51.41 91 ARG A CA 1
ATOM 705 C C . ARG A 1 91 ? -10.117 -15.532 16.596 1.00 51.41 91 ARG A C 1
ATOM 707 O O . ARG A 1 91 ? -11.113 -16.001 17.141 1.00 51.41 91 ARG A O 1
ATOM 714 N N . GLY A 1 92 ? -9.044 -15.163 17.288 1.00 50.12 92 GLY A N 1
ATOM 715 C CA . GLY A 1 92 ? -9.055 -15.056 18.741 1.00 50.12 92 GLY A CA 1
ATOM 716 C C . GLY A 1 92 ? -9.978 -13.911 19.140 1.00 50.12 92 GLY A C 1
ATOM 717 O O . GLY A 1 92 ? -9.596 -12.754 19.011 1.00 50.12 92 GLY A O 1
ATOM 718 N N . GLY A 1 93 ? -11.194 -14.236 19.580 1.00 44.47 93 GLY A N 1
ATOM 719 C CA . GLY A 1 93 ? -12.145 -13.256 20.102 1.00 44.47 93 GLY A CA 1
ATOM 720 C C . GLY A 1 93 ? -13.363 -13.018 19.218 1.00 44.47 93 GLY A C 1
ATOM 721 O O . GLY A 1 93 ? -13.688 -11.876 18.908 1.00 44.47 93 GLY A O 1
ATOM 722 N N . ASP A 1 94 ? -14.100 -14.074 18.881 1.00 42.56 94 ASP A N 1
ATOM 723 C CA . ASP A 1 94 ? -15.528 -13.927 18.612 1.00 42.56 94 ASP A CA 1
ATOM 724 C C . ASP A 1 94 ? -16.229 -13.537 19.924 1.00 42.56 94 ASP A C 1
ATOM 726 O O . ASP A 1 94 ? -16.788 -14.367 20.636 1.00 42.56 94 ASP A O 1
ATOM 730 N N . LYS A 1 95 ? -16.226 -12.244 20.258 1.00 44.03 95 LYS A N 1
ATOM 731 C CA . LYS A 1 95 ? -17.378 -11.672 20.957 1.00 44.03 95 LYS A CA 1
ATOM 732 C C . LYS A 1 95 ? -18.408 -11.345 19.887 1.00 44.03 95 LYS A C 1
ATOM 734 O O . LYS A 1 95 ? -18.610 -10.189 19.527 1.00 44.03 95 LYS A O 1
ATOM 739 N N . ILE A 1 96 ? -19.034 -12.395 19.354 1.00 43.91 96 ILE A N 1
ATOM 740 C CA . ILE A 1 96 ? -20.333 -12.253 18.705 1.00 43.91 96 ILE A CA 1
ATOM 741 C C . ILE A 1 96 ? -21.222 -11.643 19.782 1.00 43.91 96 ILE A C 1
ATOM 743 O O . ILE A 1 96 ? -21.479 -12.266 20.813 1.00 43.91 96 ILE A O 1
ATOM 747 N N . GLY A 1 97 ? -21.585 -10.378 19.585 1.00 37.19 97 GLY A N 1
ATOM 748 C CA . GLY A 1 97 ? -22.536 -9.693 20.435 1.00 37.19 97 GLY A CA 1
ATOM 749 C C . GLY A 1 97 ? -23.775 -10.563 20.566 1.00 37.19 97 GLY A C 1
ATOM 750 O O . GLY A 1 97 ? -24.437 -10.867 19.575 1.00 37.19 97 GLY A O 1
ATOM 751 N N . ALA A 1 98 ? -24.073 -10.970 21.795 1.00 35.41 98 ALA A N 1
ATOM 752 C CA . ALA A 1 98 ? -25.384 -11.458 22.162 1.00 35.41 98 ALA A CA 1
ATOM 753 C C . ALA A 1 98 ? -26.367 -10.289 21.991 1.00 35.41 98 ALA A C 1
ATOM 755 O O . ALA A 1 98 ? -26.613 -9.517 22.915 1.00 35.41 98 ALA A O 1
ATOM 756 N N . GLN A 1 99 ? -26.881 -10.116 20.778 1.00 37.91 99 GLN A N 1
ATOM 757 C CA . GLN A 1 99 ? -28.094 -9.358 20.527 1.00 37.91 99 GLN A CA 1
ATOM 758 C C . GLN A 1 99 ? -29.202 -10.341 20.166 1.00 37.91 99 GLN A C 1
ATOM 760 O O . GLN A 1 99 ? -29.107 -11.061 19.178 1.00 37.91 99 GLN A O 1
ATOM 765 N N . GLY A 1 100 ? -30.277 -10.298 20.953 1.00 32.44 100 GLY A N 1
ATOM 766 C CA . GLY A 1 100 ? -31.607 -10.670 20.482 1.00 32.44 100 GLY A CA 1
ATOM 767 C C . GLY A 1 100 ? -32.130 -12.010 20.981 1.00 32.44 100 GLY A C 1
ATOM 768 O O . GLY A 1 100 ? -32.144 -12.990 20.251 1.00 32.44 100 GLY A O 1
ATOM 769 N N . GLY A 1 101 ? -32.666 -12.006 22.199 1.00 31.50 101 GLY A N 1
ATOM 770 C CA . GLY A 1 101 ? -33.536 -13.060 22.711 1.00 31.50 101 GLY A CA 1
ATOM 771 C C . GLY A 1 101 ? -34.536 -12.490 23.709 1.00 31.50 101 GLY A C 1
ATOM 772 O O . GLY A 1 101 ? -34.572 -12.904 24.859 1.00 31.50 101 GLY A O 1
ATOM 773 N N . ALA A 1 102 ? -35.301 -11.478 23.297 1.00 45.59 102 ALA A N 1
ATOM 774 C CA . ALA A 1 102 ? -36.473 -11.051 24.045 1.00 45.59 102 ALA A CA 1
ATOM 775 C C . ALA A 1 102 ? -37.544 -12.149 23.947 1.00 45.59 102 ALA A C 1
ATOM 777 O O . ALA A 1 102 ? -38.285 -12.205 22.971 1.00 45.59 102 ALA A O 1
ATOM 778 N N . THR A 1 103 ? -37.651 -13.002 24.963 1.00 41.91 103 THR A N 1
ATOM 779 C CA . THR A 1 103 ? -38.871 -13.777 25.220 1.00 41.91 103 THR A CA 1
ATOM 780 C C . THR A 1 103 ? -39.648 -13.108 26.341 1.00 41.91 103 THR A C 1
ATOM 782 O O . THR A 1 103 ? -39.312 -13.207 27.518 1.00 41.91 103 THR A O 1
ATOM 785 N N . ARG A 1 104 ? -40.701 -12.390 25.940 1.00 45.72 104 ARG A N 1
ATOM 786 C CA . ARG A 1 104 ? -41.852 -12.074 26.788 1.00 45.72 104 ARG A CA 1
ATOM 787 C C . ARG A 1 104 ? -42.608 -13.370 27.109 1.00 45.72 104 ARG A C 1
ATOM 789 O O . ARG A 1 104 ? -42.917 -14.132 26.201 1.00 45.72 104 ARG A O 1
ATOM 796 N N . GLY A 1 105 ? -42.974 -13.527 28.376 1.00 35.41 105 GLY A N 1
ATOM 797 C CA . GLY A 1 105 ? -43.933 -14.499 28.916 1.00 35.41 105 GLY A CA 1
ATOM 798 C C . GLY A 1 105 ? -43.584 -14.710 30.392 1.00 35.41 105 GLY A C 1
ATOM 799 O O . GLY A 1 105 ? -42.457 -15.072 30.679 1.00 35.41 105 GLY A O 1
ATOM 800 N N . GLY A 1 106 ? -44.387 -14.396 31.406 1.00 37.00 106 GLY A N 1
ATOM 801 C CA . GLY A 1 106 ? -45.837 -14.271 31.494 1.00 37.00 106 GLY A CA 1
ATOM 802 C C . GLY A 1 106 ? -46.338 -15.317 32.498 1.00 37.00 106 GLY A C 1
ATOM 803 O O . GLY A 1 106 ? -46.343 -16.490 32.157 1.00 37.00 106 GLY A O 1
ATOM 804 N N . GLY A 1 107 ? -46.762 -14.878 33.695 1.00 35.28 107 GLY A N 1
ATOM 805 C CA . GLY A 1 107 ? -47.413 -15.694 34.745 1.00 35.28 107 GLY A CA 1
ATOM 806 C C . GLY A 1 107 ? -46.449 -16.575 35.557 1.00 35.28 107 GLY A C 1
ATOM 807 O O . GLY A 1 107 ? -45.458 -17.047 35.029 1.00 35.28 107 GLY A O 1
ATOM 808 N N . GLY A 1 108 ? -46.617 -16.847 36.849 1.00 35.12 108 GLY A N 1
ATOM 809 C CA . GLY A 1 108 ? -47.674 -16.571 37.817 1.00 35.12 108 GLY A CA 1
ATOM 810 C C . GLY A 1 108 ? -47.489 -17.530 39.010 1.00 35.12 108 GLY A C 1
ATOM 811 O O . GLY A 1 108 ? -47.117 -18.672 38.792 1.00 35.12 108 GLY A O 1
ATOM 812 N N . GLY A 1 109 ? -47.730 -17.039 40.232 1.00 33.34 109 GLY A N 1
ATOM 813 C CA . GLY A 1 109 ? -48.240 -17.759 41.415 1.00 33.34 109 GLY A CA 1
ATOM 814 C C . GLY A 1 109 ? -47.561 -19.025 41.978 1.00 33.34 109 GLY A C 1
ATOM 815 O O . GLY A 1 109 ? -47.494 -20.054 41.320 1.00 33.34 109 GLY A O 1
ATOM 816 N N . GLY A 1 110 ? -47.320 -18.993 43.296 1.00 35.28 110 GLY A N 1
ATOM 817 C CA . GLY A 1 110 ? -47.706 -20.086 44.203 1.00 35.28 110 GLY A CA 1
ATOM 818 C C . GLY A 1 110 ? -46.573 -20.851 44.892 1.00 35.28 110 GLY A C 1
ATOM 819 O O . GLY A 1 110 ? -45.791 -21.522 44.225 1.00 35.28 110 GLY A O 1
ATOM 820 N N . GLY A 1 111 ? -46.565 -20.804 46.231 1.00 34.62 111 GLY A N 1
ATOM 821 C CA . GLY A 1 111 ? -45.737 -21.623 47.121 1.00 34.62 111 GLY A CA 1
ATOM 822 C C . GLY A 1 111 ? -45.335 -20.880 48.378 1.00 34.62 111 GLY A C 1
ATOM 823 O O . GLY A 1 111 ? -44.166 -20.450 48.418 1.00 34.62 111 GLY A O 1
#

pLDDT: mean 77.14, std 22.48, range [31.5, 98.12]

Sequence (111 aa):
AFYGGCGPRTWFPCVDTLAARCTFQLSVSAYCSDYEYCTVAASGDLERVVEETRRGRRARRHDFVIGIPVNAYSVAIAAGALQLRYPGYRRGGDKIGAQGGATRGGGGGGG

Solvent-accessible surface area (backbone atoms only — not comparable to full-atom values): 7442 Å² total; per-residue (Å²): 131,89,74,81,77,81,57,48,60,71,82,44,94,63,71,80,43,92,82,46,60,44,60,49,76,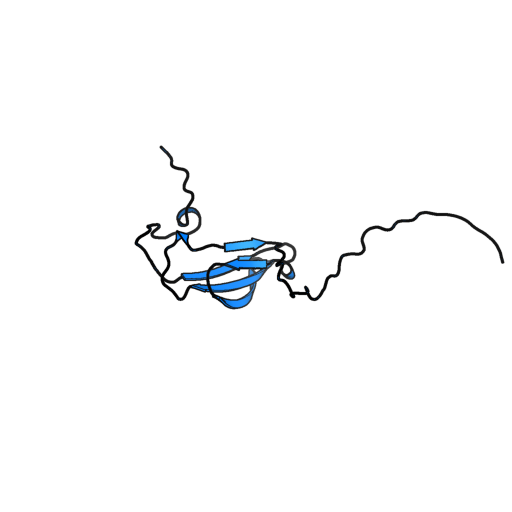46,78,47,70,52,80,40,98,55,40,88,60,44,36,76,49,54,55,53,48,81,78,48,78,43,83,45,73,59,97,89,40,59,27,45,34,39,33,24,38,28,89,59,70,42,35,51,78,71,62,50,78,49,72,39,85,63,82,87,87,49,97,86,65,74,75,88,74,80,74,72,74,91,73,87,80,89,75,87,80,80,85,79,88,90,134

Radius of gyration: 22.72 Å; Cα contacts (8 Å, |Δi|>4): 151; chains: 1; bounding box: 60×38×73 Å

InterPro domains:
  IPR042097 Aminopeptidase N-like , N-terminal domain superfamliy [G3DSA:2.60.40.1730] (5-80)
  IPR042097 Aminopeptidase N-like , N-terminal domain superfamliy [SSF63737] (7-80)

Foldseek 3Di:
DPPPDDALCVPDNDDQDQPQWDKDKDKDKDQDPDQVQKDKDKPAAFDDWDWDADPNGITIITIGIRPDIGGSRRIDMDIDNDDDDDDPDDDPDPPVPPPDDDDDDDDDDDD

Organism: NCBI:txid1486930

Secondary structure (DSSP, 8-state):
------SGGGTS----SSS--EEEEEEEEE--SSGGG-EEEESSEEEEEEEEEETTEEEEEEEEEEEEEE-GGG--EEEES-----TT---TT------------------

Mean predicted aligned error: 12.31 Å

Nearest PDB structures (foldseek):
  7edx-assembly1_B  TM=8.374E-01  e=4.021E-02  Homo sapiens
  5lds-assembly2_C-2  TM=8.289E-01  e=2.830E-01  Sus scrofa
  8owf-assembly1_A  TM=3.469E-01  e=1.669E+00  Clostridium perfringens
  2wmf-assembly1_A  TM=2.837E-01  e=1.483E+00  Streptococcus pneumoniae TIGR4